Protein AF-A0A349Y694-F1 (afdb_monomer)

Secondary structure (DSSP, 8-state):
------------HHHHHHHHHH--S--EEEEEEE-TTS-EEEEEEEEE-HHHHHHH---S-TT-BHHHH-TT--HHHHHHHHHHHHH---EEEEEEEGGGTEEEEEEE---S---

Structure (mmCIF, N/CA/C/O backbone):
data_AF-A0A349Y694-F1
#
_entry.id   AF-A0A349Y694-F1
#
loop_
_atom_site.group_PDB
_atom_site.id
_atom_site.type_symbol
_atom_site.label_atom_id
_atom_site.label_alt_id
_atom_site.label_comp_id
_atom_site.label_asym_id
_atom_site.label_entity_id
_atom_site.label_seq_id
_atom_site.pdbx_PDB_ins_code
_atom_site.Cartn_x
_atom_site.Cartn_y
_atom_site.Cartn_z
_atom_site.occupancy
_atom_site.B_iso_or_equiv
_atom_site.auth_seq_id
_atom_site.auth_comp_id
_atom_site.auth_asym_id
_atom_site.auth_atom_id
_atom_site.pdbx_PDB_model_num
ATOM 1 N N . MET A 1 1 ? -12.912 15.537 39.999 1.00 42.16 1 MET A N 1
ATOM 2 C CA . MET A 1 1 ? -11.944 15.618 38.884 1.00 42.16 1 MET A CA 1
ATOM 3 C C . MET A 1 1 ? -12.618 14.972 37.687 1.00 42.16 1 MET A C 1
ATOM 5 O O . MET A 1 1 ? -12.649 13.754 37.577 1.00 42.16 1 MET A O 1
ATOM 9 N N . GLU A 1 2 ? -13.323 15.789 36.912 1.00 37.25 2 GLU A N 1
ATOM 10 C CA . GLU A 1 2 ? -14.215 15.365 35.832 1.00 37.25 2 GLU A CA 1
ATOM 11 C C . GLU A 1 2 ? -13.371 14.979 34.612 1.00 37.25 2 GLU A C 1
ATOM 13 O O . GLU A 1 2 ? -12.616 15.797 34.087 1.00 37.25 2 GLU A O 1
ATOM 18 N N . ARG A 1 3 ? -13.445 13.716 34.183 1.00 45.12 3 ARG A N 1
ATOM 19 C CA . ARG A 1 3 ? -12.910 13.305 32.884 1.00 45.12 3 ARG A CA 1
ATOM 20 C C . ARG A 1 3 ? -13.870 13.832 31.826 1.00 45.12 3 ARG A C 1
ATOM 22 O O . ARG A 1 3 ? -14.896 13.210 31.570 1.00 45.12 3 ARG A O 1
ATOM 29 N N . ALA A 1 4 ? -13.550 14.988 31.252 1.00 40.94 4 ALA A N 1
ATOM 30 C CA . ALA A 1 4 ? -14.238 15.488 30.073 1.00 40.94 4 ALA A CA 1
ATOM 31 C C . ALA A 1 4 ? -14.107 14.441 28.956 1.00 40.94 4 ALA A C 1
ATOM 33 O O . ALA A 1 4 ? -13.019 14.192 28.437 1.00 40.94 4 ALA A O 1
ATOM 34 N N . SER A 1 5 ? -15.223 13.787 28.641 1.00 48.62 5 SER A N 1
ATOM 35 C CA . SER A 1 5 ? -15.371 12.960 27.452 1.00 48.62 5 SER A CA 1
ATOM 36 C C . SER A 1 5 ? -15.333 13.891 26.245 1.00 48.62 5 SER A C 1
ATOM 38 O O . SER A 1 5 ? -16.281 14.637 26.000 1.00 48.62 5 SER A O 1
ATOM 40 N N . PHE A 1 6 ? -14.215 13.906 25.521 1.00 49.50 6 PHE A N 1
ATOM 41 C CA . PHE A 1 6 ? -14.140 14.574 24.230 1.00 49.50 6 PHE A CA 1
ATOM 42 C C . PHE A 1 6 ? -14.811 13.654 23.207 1.00 49.50 6 PHE A C 1
ATOM 44 O O . PHE A 1 6 ? -14.164 12.822 22.576 1.00 49.50 6 PHE A O 1
ATOM 51 N N . LEU A 1 7 ? -16.133 13.769 23.072 1.00 48.88 7 LEU A N 1
ATOM 52 C CA . LEU A 1 7 ? -16.818 13.313 21.868 1.00 48.88 7 LEU A CA 1
ATOM 53 C C . LEU A 1 7 ? -16.346 14.229 20.736 1.00 48.88 7 LEU A C 1
ATOM 55 O O . LEU A 1 7 ? -16.945 15.271 20.476 1.00 48.88 7 LEU A O 1
ATOM 59 N N . ALA A 1 8 ? -15.219 13.883 20.114 1.00 56.03 8 ALA A N 1
ATOM 60 C CA . ALA A 1 8 ? -14.819 14.505 18.866 1.00 56.03 8 ALA A CA 1
ATOM 61 C C . ALA A 1 8 ? -15.947 14.240 17.864 1.00 56.03 8 ALA A C 1
ATOM 63 O O . ALA A 1 8 ? -16.148 13.101 17.443 1.00 56.03 8 ALA A O 1
ATOM 64 N N . SER A 1 9 ? -16.699 15.281 17.498 1.00 64.31 9 SER A N 1
ATOM 65 C CA . SER A 1 9 ? -17.430 15.271 16.231 1.00 64.31 9 SER A CA 1
ATOM 66 C C . SER A 1 9 ? -16.453 14.803 15.162 1.00 64.31 9 SER A C 1
ATOM 68 O O . SER A 1 9 ? -15.312 15.275 15.165 1.00 64.31 9 SER A O 1
ATOM 70 N N . SER A 1 10 ? -16.875 13.898 14.274 1.00 65.56 10 SER A N 1
ATOM 71 C CA . SER A 1 10 ? -16.081 13.537 13.101 1.00 65.56 10 SER A CA 1
ATOM 72 C C . SER A 1 10 ? -15.580 14.840 12.470 1.00 65.56 10 SER A C 1
ATOM 74 O O . SER A 1 10 ? -16.407 15.708 12.169 1.00 65.56 10 SER A O 1
ATOM 76 N N . PRO A 1 11 ? -14.254 15.048 12.389 1.00 62.97 11 PRO A N 1
ATOM 77 C CA . PRO A 1 11 ? -13.721 16.283 11.846 1.00 62.97 11 PRO A CA 1
ATOM 78 C C . PRO A 1 11 ? -14.265 16.515 10.443 1.00 62.97 11 PRO A C 1
ATOM 80 O O . PRO A 1 11 ? -14.547 15.565 9.710 1.00 62.97 11 PRO A O 1
ATOM 83 N N . ASP A 1 12 ? -14.440 17.789 10.103 1.00 80.38 12 ASP A N 1
ATOM 84 C CA . ASP A 1 12 ? -14.944 18.213 8.802 1.00 80.38 12 ASP A CA 1
ATOM 85 C C . ASP A 1 12 ? -14.168 17.484 7.683 1.00 80.38 12 ASP A C 1
ATOM 87 O O . AS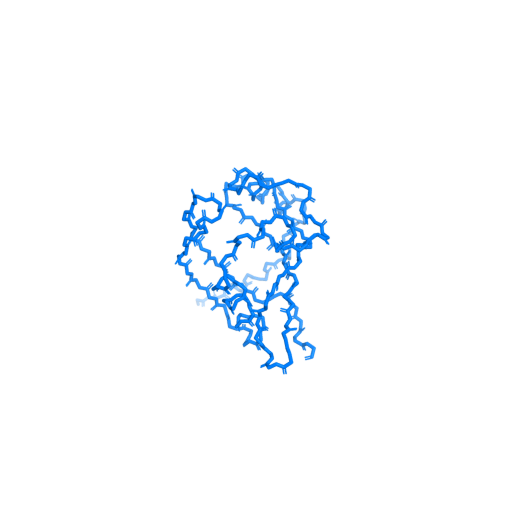P A 1 12 ? -12.933 17.565 7.653 1.00 80.38 12 ASP A O 1
ATOM 91 N N . PRO A 1 13 ? -14.842 16.763 6.765 1.00 81.88 13 PRO A N 1
ATOM 92 C CA . PRO A 1 13 ? -14.191 16.109 5.632 1.00 81.88 13 PRO A CA 1
ATOM 93 C C . PRO A 1 13 ? -13.250 17.034 4.844 1.00 81.88 13 PRO A C 1
ATOM 95 O O . PRO A 1 13 ? -12.227 16.578 4.327 1.00 81.88 13 PRO A O 1
ATOM 98 N N . ALA A 1 14 ? -13.546 18.339 4.782 1.00 82.75 14 ALA A N 1
ATOM 99 C CA . ALA A 1 14 ? -12.678 19.327 4.147 1.00 82.75 14 ALA A CA 1
ATOM 100 C C . ALA A 1 14 ? -11.364 19.548 4.921 1.00 82.75 14 ALA A C 1
ATOM 102 O O . ALA A 1 14 ? -10.295 19.685 4.314 1.00 82.75 14 ALA A O 1
ATOM 103 N N . LEU A 1 15 ? -11.416 19.535 6.257 1.00 84.62 15 LEU A N 1
ATOM 104 C CA . LEU A 1 15 ? -10.232 19.635 7.111 1.00 84.62 15 LEU A CA 1
ATOM 105 C C . LEU A 1 15 ? -9.342 18.399 6.951 1.00 84.62 15 LEU A C 1
ATOM 107 O O . LEU A 1 15 ? -8.136 18.543 6.757 1.00 84.62 15 LEU A O 1
ATOM 111 N N . TYR A 1 16 ? -9.928 17.198 6.972 1.00 79.88 16 TYR A N 1
ATOM 112 C CA . TYR A 1 16 ? -9.185 15.951 6.769 1.00 79.88 16 TYR A CA 1
ATOM 113 C C . TYR A 1 16 ? -8.457 15.920 5.431 1.00 79.88 16 TYR A C 1
ATOM 115 O O . TYR A 1 16 ? -7.260 15.635 5.388 1.00 79.88 16 TYR A O 1
ATOM 123 N N . ARG A 1 17 ? -9.158 16.281 4.351 1.00 77.44 17 ARG A N 1
ATOM 124 C CA . ARG A 1 17 ? -8.561 16.388 3.019 1.00 77.44 17 ARG A CA 1
ATOM 125 C C . ARG A 1 17 ? -7.380 17.358 3.013 1.00 77.44 17 ARG A C 1
ATOM 127 O O . ARG A 1 17 ? -6.294 16.991 2.583 1.00 77.44 17 ARG A O 1
ATOM 134 N N . THR A 1 18 ? -7.565 18.553 3.579 1.00 82.06 18 THR A N 1
ATOM 135 C CA . THR A 1 18 ? -6.508 19.576 3.655 1.00 82.06 18 THR A CA 1
ATOM 136 C C . THR A 1 18 ? -5.271 19.073 4.403 1.00 82.06 18 THR A C 1
ATOM 138 O O . THR A 1 18 ? -4.143 19.359 4.000 1.00 82.06 18 THR A O 1
ATOM 141 N N . VAL A 1 19 ? -5.455 18.332 5.500 1.00 83.44 19 VAL A N 1
ATOM 142 C CA . VAL A 1 19 ? -4.337 17.753 6.257 1.00 83.44 19 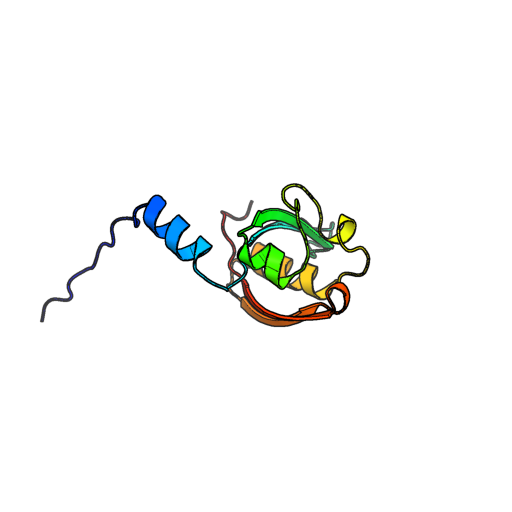VAL A CA 1
ATOM 143 C C . VAL A 1 19 ? -3.623 16.687 5.425 1.00 83.44 19 VAL A C 1
ATOM 145 O O . VAL A 1 19 ? -2.405 16.764 5.283 1.00 83.44 19 VAL A O 1
ATOM 148 N N . LEU A 1 20 ? -4.351 15.743 4.821 1.00 79.06 20 LEU A N 1
ATOM 149 C CA . LEU A 1 20 ? -3.767 14.675 3.998 1.00 79.06 20 LEU A CA 1
ATOM 150 C C . LEU A 1 20 ? -3.021 15.196 2.761 1.00 79.06 20 LEU A C 1
ATOM 152 O O . LEU A 1 20 ? -2.004 14.616 2.382 1.00 79.06 20 LEU A O 1
ATOM 156 N N . GLU A 1 21 ? -3.493 16.284 2.150 1.00 76.81 21 GLU A N 1
ATOM 157 C CA . GLU A 1 21 ? -2.832 16.943 1.013 1.00 76.81 21 GLU A CA 1
ATOM 158 C C . GLU A 1 21 ? -1.537 17.661 1.424 1.00 76.81 21 GLU A C 1
ATOM 160 O O . GLU A 1 21 ? -0.568 17.698 0.662 1.00 76.81 21 GLU A O 1
ATOM 165 N N . ARG A 1 22 ? -1.497 18.225 2.639 1.00 81.06 22 ARG A N 1
ATOM 166 C CA . ARG A 1 22 ? -0.326 18.947 3.166 1.00 81.06 22 ARG A CA 1
ATOM 167 C C . ARG A 1 22 ? 0.710 18.038 3.820 1.00 81.06 22 ARG A C 1
ATOM 169 O O . ARG A 1 22 ? 1.857 18.455 3.987 1.00 81.06 22 ARG A O 1
ATOM 176 N N . LEU A 1 23 ? 0.332 16.825 4.213 1.00 84.12 23 LEU A N 1
ATOM 177 C CA . LEU A 1 23 ? 1.266 15.844 4.748 1.00 84.12 23 LEU A CA 1
ATOM 178 C C . LEU A 1 23 ? 2.192 15.328 3.639 1.00 84.12 23 LEU A C 1
ATOM 180 O O . LEU A 1 23 ? 1.769 14.987 2.539 1.00 84.12 23 LEU A O 1
ATOM 184 N N . ASN A 1 24 ? 3.481 15.209 3.960 1.00 85.25 24 ASN A N 1
ATOM 185 C CA . ASN A 1 24 ? 4.457 14.550 3.083 1.00 85.25 24 ASN A CA 1
ATOM 186 C C . ASN A 1 24 ? 4.409 13.014 3.185 1.00 85.25 24 ASN A C 1
ATOM 188 O O . ASN A 1 24 ? 5.125 12.321 2.459 1.00 85.25 24 ASN A O 1
ATOM 192 N N . ALA A 1 25 ? 3.577 12.482 4.083 1.00 90.25 25 ALA A N 1
ATOM 193 C CA . ALA A 1 25 ? 3.343 11.054 4.215 1.00 90.25 25 ALA A CA 1
ATOM 194 C C . ALA A 1 25 ? 2.502 10.550 3.035 1.00 90.25 25 ALA A C 1
ATOM 196 O O . ALA A 1 25 ? 1.448 11.109 2.722 1.00 90.25 25 ALA A O 1
ATOM 197 N N . GLY A 1 26 ? 2.980 9.491 2.381 1.00 93.88 26 GLY A N 1
ATOM 198 C CA . GLY A 1 26 ? 2.191 8.802 1.368 1.00 93.88 26 GLY A CA 1
ATOM 199 C C . GLY A 1 26 ? 0.995 8.120 2.019 1.00 93.88 26 GLY A C 1
ATOM 200 O O . GLY A 1 26 ? 1.150 7.447 3.034 1.00 93.88 26 GLY A O 1
ATOM 201 N N . PHE A 1 27 ? -0.181 8.300 1.433 1.00 93.81 27 PHE A N 1
ATOM 202 C CA . PHE A 1 27 ? -1.415 7.655 1.857 1.00 93.81 27 PHE A CA 1
ATOM 203 C C . PHE A 1 27 ? -1.981 6.848 0.696 1.00 93.81 27 PHE A C 1
ATOM 205 O O . PHE A 1 27 ? -1.989 7.328 -0.441 1.00 93.81 27 PHE A O 1
ATOM 212 N N . CYS A 1 28 ? -2.465 5.644 0.992 1.00 95.62 28 CYS A N 1
ATOM 213 C CA . CYS A 1 28 ? -3.233 4.852 0.048 1.00 95.62 28 CYS A CA 1
ATOM 214 C C . CYS A 1 28 ? -4.253 3.960 0.758 1.00 95.62 28 CYS A C 1
ATOM 216 O O . CYS A 1 28 ? -4.029 3.526 1.887 1.00 95.62 28 CYS A O 1
ATOM 218 N N . ILE A 1 29 ? -5.350 3.673 0.063 1.00 96.31 29 ILE A N 1
ATOM 219 C CA . ILE A 1 29 ? -6.265 2.573 0.369 1.00 96.31 29 ILE A CA 1
ATOM 220 C C . ILE A 1 29 ? -6.047 1.521 -0.710 1.00 96.31 29 ILE A C 1
ATOM 222 O O . ILE A 1 29 ? -6.028 1.847 -1.901 1.00 96.31 29 ILE A O 1
ATOM 226 N N . ILE A 1 30 ? -5.877 0.269 -0.296 1.00 97.44 30 ILE A N 1
ATOM 227 C CA . ILE A 1 30 ? -5.667 -0.863 -1.193 1.00 97.44 30 ILE A CA 1
ATOM 228 C C . ILE A 1 30 ? -6.660 -1.979 -0.891 1.00 97.44 30 ILE A C 1
ATOM 230 O O . ILE A 1 30 ? -7.054 -2.190 0.252 1.00 97.44 30 ILE A O 1
ATOM 234 N N . GLU A 1 31 ? -7.024 -2.717 -1.928 1.00 97.12 31 GLU A N 1
ATOM 235 C CA . GLU A 1 31 ? -7.780 -3.958 -1.836 1.00 97.12 31 GLU A CA 1
ATOM 236 C C . GLU A 1 31 ? -6.815 -5.119 -2.075 1.00 97.12 31 GLU A C 1
ATOM 238 O O . GLU A 1 31 ? -6.208 -5.218 -3.148 1.00 97.12 31 GLU A O 1
ATOM 243 N N . VAL A 1 32 ? -6.629 -5.968 -1.064 1.00 97.31 32 VAL A N 1
ATOM 244 C CA . VAL A 1 32 ? -5.702 -7.101 -1.151 1.00 97.31 32 VAL A CA 1
ATOM 245 C C . VAL A 1 32 ? -6.324 -8.226 -1.972 1.00 97.31 32 VAL A C 1
ATOM 247 O O . VAL A 1 32 ? -7.486 -8.576 -1.791 1.00 97.31 32 VAL A O 1
ATOM 250 N N . ILE A 1 33 ? -5.527 -8.814 -2.861 1.00 97.94 33 ILE A N 1
ATOM 251 C CA . ILE A 1 33 ? -5.898 -9.984 -3.654 1.00 97.94 33 ILE A CA 1
ATOM 252 C C . ILE A 1 33 ? -5.245 -11.209 -3.014 1.00 97.94 33 ILE A C 1
ATOM 254 O O . ILE A 1 33 ? -4.025 -11.244 -2.830 1.00 97.94 33 ILE A O 1
ATOM 258 N N . PHE A 1 34 ? -6.060 -12.211 -2.693 1.00 97.44 34 PHE A N 1
ATOM 259 C CA . PHE A 1 34 ? -5.628 -13.450 -2.052 1.00 97.44 34 PHE A CA 1
ATOM 260 C C . PHE A 1 34 ? -5.598 -14.620 -3.036 1.00 97.44 34 PHE A C 1
ATOM 262 O O . PHE A 1 34 ? -6.377 -14.660 -3.989 1.00 97.44 34 PHE A O 1
ATOM 269 N N . ASP A 1 35 ? -4.704 -15.573 -2.789 1.00 97.62 35 ASP A N 1
ATOM 270 C CA . ASP A 1 35 ? -4.772 -16.905 -3.391 1.00 97.62 35 ASP A CA 1
ATOM 271 C C . ASP A 1 35 ? -5.705 -17.849 -2.606 1.00 97.62 35 ASP A C 1
ATOM 273 O O . ASP A 1 35 ? -6.263 -17.488 -1.567 1.00 97.62 35 ASP A O 1
ATOM 277 N N . ASP A 1 36 ? -5.842 -19.089 -3.084 1.00 96.94 36 ASP A N 1
ATOM 278 C CA . ASP A 1 36 ? -6.685 -20.123 -2.464 1.00 96.94 36 ASP A CA 1
ATOM 279 C C . ASP A 1 36 ? -6.219 -20.530 -1.051 1.00 96.94 36 ASP A C 1
ATOM 281 O O . ASP A 1 36 ? -6.994 -21.085 -0.271 1.00 96.94 36 ASP A O 1
ATOM 285 N N . ALA A 1 37 ? -4.959 -20.257 -0.695 1.00 96.06 37 ALA A N 1
ATOM 286 C CA . ALA A 1 37 ? -4.426 -20.479 0.649 1.00 96.06 37 ALA A CA 1
ATOM 287 C C . ALA A 1 37 ? -4.670 -19.275 1.584 1.00 96.06 37 ALA A C 1
ATOM 289 O O . ALA A 1 37 ? -4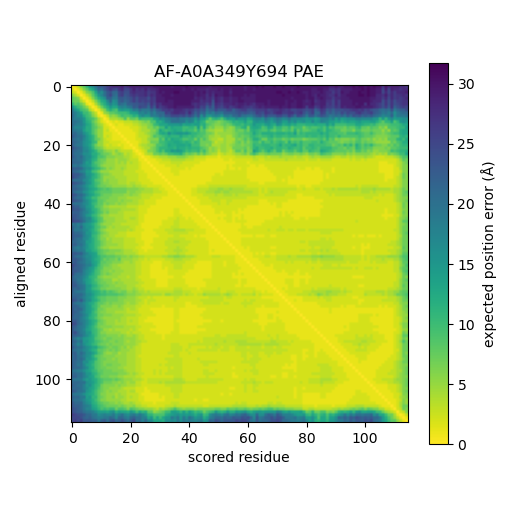.322 -19.314 2.772 1.00 96.06 37 ALA A O 1
ATOM 290 N N . GLY A 1 38 ? -5.275 -18.199 1.071 1.00 94.56 38 GLY A N 1
ATOM 291 C CA . GLY A 1 38 ? -5.501 -16.952 1.790 1.00 94.56 38 GLY A CA 1
ATOM 292 C C . GLY A 1 38 ? -4.220 -16.145 2.002 1.00 94.56 38 GLY A C 1
ATOM 293 O O . GLY A 1 38 ? -4.133 -15.382 2.968 1.00 94.56 38 GLY A O 1
ATOM 294 N N . VAL A 1 39 ? -3.202 -16.325 1.164 1.00 96.94 39 VAL A N 1
ATOM 295 C CA . VAL A 1 39 ? -1.979 -15.517 1.180 1.00 96.94 39 VAL A CA 1
ATOM 296 C C . VAL A 1 39 ? -2.171 -14.327 0.246 1.00 96.94 39 VAL A C 1
ATOM 298 O O . VAL A 1 39 ? -2.672 -14.476 -0.866 1.00 96.94 39 VAL A O 1
ATOM 301 N N . GLY A 1 40 ? -1.797 -13.126 0.699 1.00 97.81 40 GLY A N 1
ATOM 302 C CA . GLY A 1 40 ? -1.812 -11.937 -0.152 1.00 97.81 40 GLY A CA 1
ATOM 303 C C . GLY A 1 40 ? -0.796 -12.087 -1.285 1.00 97.81 40 GLY A C 1
ATOM 304 O O . GLY A 1 40 ? 0.398 -12.255 -1.022 1.00 97.81 40 GLY A O 1
ATOM 305 N N . VAL A 1 41 ? -1.266 -12.032 -2.530 1.00 98.31 41 VAL A N 1
ATOM 306 C CA . VAL A 1 41 ? -0.446 -12.235 -3.740 1.00 98.31 41 VAL A CA 1
ATOM 307 C C . VAL A 1 41 ? -0.343 -10.998 -4.624 1.00 98.31 41 VAL A C 1
ATOM 309 O O . VAL A 1 41 ? 0.526 -10.948 -5.489 1.00 98.31 41 VAL A O 1
ATOM 312 N N . ASP A 1 42 ? -1.208 -10.009 -4.413 1.00 98.56 42 ASP A N 1
ATOM 313 C CA . ASP A 1 42 ? -1.170 -8.700 -5.064 1.00 98.56 42 ASP A CA 1
ATOM 314 C C . ASP A 1 42 ? -2.104 -7.737 -4.309 1.00 98.56 42 ASP A C 1
ATOM 316 O O . ASP A 1 42 ? -2.786 -8.130 -3.358 1.00 98.56 42 ASP A O 1
ATOM 320 N N . TYR A 1 43 ? -2.187 -6.485 -4.744 1.00 98.06 43 TYR A N 1
ATOM 321 C CA . TYR A 1 43 ? -3.232 -5.565 -4.307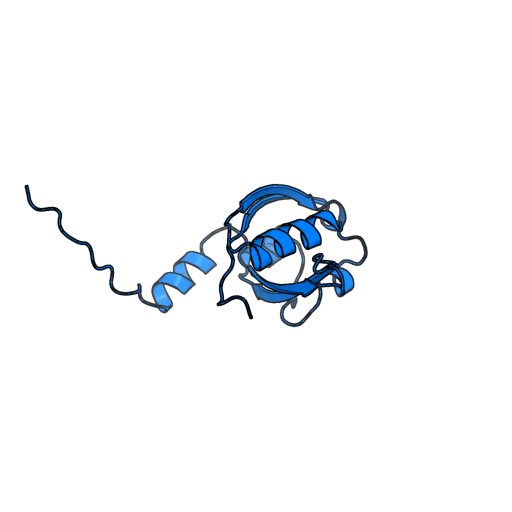 1.00 98.06 43 TYR A CA 1
ATOM 322 C C . TYR A 1 43 ? -3.563 -4.535 -5.385 1.00 98.06 43 TYR A C 1
ATOM 324 O O . TYR A 1 43 ? -2.755 -4.221 -6.263 1.00 98.06 43 TYR A O 1
ATOM 332 N N . ARG A 1 44 ? -4.775 -3.992 -5.305 1.00 98.44 44 ARG A N 1
ATOM 333 C CA . ARG A 1 44 ? -5.284 -2.944 -6.190 1.00 98.44 44 ARG A CA 1
ATOM 334 C C . ARG A 1 44 ? -5.414 -1.635 -5.428 1.00 98.44 44 ARG A C 1
ATOM 336 O O . ARG A 1 44 ? -5.981 -1.614 -4.342 1.00 98.44 44 ARG A O 1
ATOM 343 N N . PHE A 1 45 ? -4.931 -0.539 -6.006 1.00 98.06 45 PHE A N 1
ATOM 344 C CA . PHE A 1 45 ? -5.100 0.783 -5.402 1.00 98.06 45 PHE A CA 1
ATOM 345 C C . PHE A 1 45 ? -6.543 1.264 -5.557 1.00 98.06 45 PHE A C 1
ATOM 347 O O . PHE A 1 45 ? -7.075 1.289 -6.665 1.00 98.06 45 PHE A O 1
ATOM 354 N N . VAL A 1 46 ? -7.159 1.678 -4.457 1.00 96.62 46 VAL A N 1
ATOM 355 C CA . VAL A 1 46 ? -8.494 2.291 -4.428 1.00 96.62 46 VAL A CA 1
ATOM 356 C C . VAL A 1 46 ? -8.360 3.809 -4.425 1.00 96.62 46 VAL A C 1
ATOM 35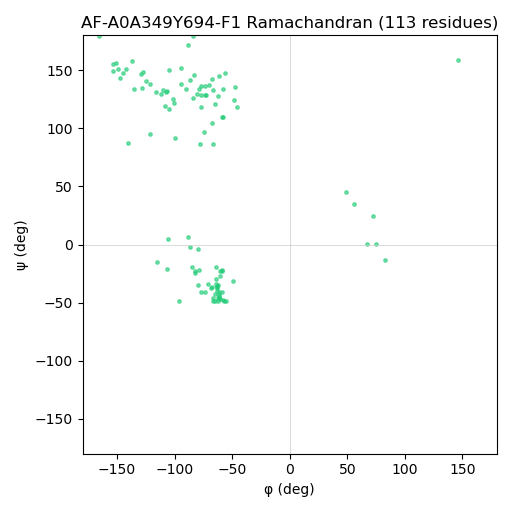8 O O . VAL A 1 46 ? -8.966 4.494 -5.245 1.00 96.62 46 VAL A O 1
ATOM 361 N N . GLU A 1 47 ? -7.508 4.327 -3.545 1.00 94.19 47 GLU A N 1
ATOM 362 C CA . GLU A 1 47 ? -7.272 5.758 -3.378 1.00 94.19 47 GLU A CA 1
ATOM 363 C C . GLU A 1 47 ? -5.807 6.004 -3.029 1.00 94.19 47 GLU A C 1
ATOM 365 O O . GLU A 1 47 ? -5.187 5.181 -2.357 1.00 94.19 47 GLU A O 1
ATOM 370 N N . VAL A 1 48 ? -5.257 7.134 -3.472 1.00 94.69 48 VAL A N 1
ATOM 371 C CA . VAL A 1 48 ? -3.930 7.613 -3.077 1.00 94.69 48 VAL A CA 1
ATOM 372 C C . VAL A 1 48 ? -3.941 9.130 -2.925 1.00 94.69 48 VAL A C 1
ATOM 374 O O . VAL A 1 48 ? -4.680 9.815 -3.632 1.00 94.69 48 VAL A O 1
ATOM 377 N N . ASN A 1 49 ? -3.090 9.671 -2.052 1.00 93.19 49 ASN A N 1
ATOM 378 C CA . ASN A 1 49 ? -2.815 11.110 -2.041 1.00 93.19 49 ASN A CA 1
ATOM 379 C C . ASN A 1 49 ? -1.663 11.481 -3.000 1.00 93.19 49 ASN A C 1
ATOM 381 O O . ASN A 1 49 ? -0.950 10.628 -3.535 1.00 93.19 49 ASN A O 1
ATOM 385 N N . GLU A 1 50 ? -1.429 12.780 -3.202 1.00 92.31 50 GLU A N 1
ATOM 386 C CA . GLU A 1 50 ? -0.323 13.241 -4.052 1.00 92.31 50 GLU A CA 1
ATOM 387 C C . GLU A 1 50 ? 1.059 12.865 -3.497 1.00 92.31 50 GLU A C 1
ATOM 389 O O . GLU A 1 50 ? 1.986 12.591 -4.263 1.00 92.31 50 GLU A O 1
ATOM 394 N N . ALA A 1 51 ? 1.219 12.836 -2.169 1.00 93.94 51 ALA A N 1
ATOM 395 C CA . ALA A 1 51 ? 2.487 12.479 -1.541 1.00 93.94 51 ALA A CA 1
ATOM 396 C C . ALA A 1 51 ? 2.897 11.036 -1.855 1.00 93.94 51 ALA A C 1
ATOM 398 O O . ALA A 1 51 ? 4.076 10.788 -2.092 1.00 93.94 51 ALA A O 1
ATOM 399 N N . PHE A 1 52 ? 1.944 10.100 -1.943 1.00 95.56 52 PHE A N 1
ATOM 400 C CA . PHE A 1 52 ? 2.204 8.737 -2.408 1.00 95.56 52 PHE A CA 1
ATOM 401 C C . PHE A 1 52 ? 2.864 8.749 -3.788 1.00 95.56 52 PHE A C 1
ATOM 403 O O . PHE A 1 52 ? 3.907 8.124 -3.983 1.00 95.56 52 PHE A O 1
ATOM 410 N N . SER A 1 53 ? 2.302 9.517 -4.722 1.00 95.19 53 SER A N 1
ATOM 411 C CA . SER A 1 53 ? 2.812 9.590 -6.094 1.00 95.19 53 SER A CA 1
ATOM 412 C C . SER A 1 53 ? 4.217 10.199 -6.132 1.00 95.19 53 SER A C 1
ATOM 414 O O . SER A 1 53 ? 5.113 9.668 -6.783 1.00 95.19 53 SER A O 1
ATOM 416 N N . ARG A 1 54 ? 4.461 11.263 -5.352 1.00 94.12 54 ARG A N 1
ATOM 417 C CA . ARG A 1 54 ? 5.803 11.862 -5.210 1.00 94.12 54 ARG A CA 1
ATOM 418 C C . ARG A 1 54 ? 6.823 10.900 -4.590 1.00 94.12 54 ARG A C 1
ATOM 420 O O . ARG A 1 54 ? 7.981 10.903 -4.993 1.00 94.12 54 ARG A O 1
ATOM 427 N N . ASN A 1 55 ? 6.404 10.091 -3.617 1.00 94.19 55 ASN A N 1
ATOM 428 C CA . ASN A 1 55 ? 7.285 9.202 -2.856 1.00 94.19 55 ASN A CA 1
ATOM 429 C C . ASN A 1 55 ? 7.583 7.875 -3.571 1.00 94.19 55 ASN A C 1
ATOM 431 O O . ASN A 1 55 ? 8.591 7.238 -3.266 1.00 94.19 55 ASN A O 1
ATOM 435 N N . THR A 1 56 ? 6.705 7.436 -4.474 1.00 96.06 56 THR A N 1
ATOM 436 C CA . THR A 1 56 ? 6.835 6.167 -5.215 1.00 96.06 56 THR A CA 1
ATOM 437 C C . THR A 1 56 ? 7.224 6.363 -6.677 1.00 96.06 56 THR A C 1
ATOM 439 O O . THR A 1 56 ? 7.728 5.435 -7.299 1.00 96.06 56 THR A O 1
ATOM 442 N N . GLY A 1 57 ? 6.987 7.553 -7.237 1.00 96.06 57 GLY A N 1
ATOM 443 C CA . GLY A 1 57 ? 7.118 7.819 -8.671 1.00 96.06 57 GLY A CA 1
ATOM 444 C C . GLY A 1 57 ? 5.974 7.243 -9.514 1.00 96.06 57 GLY A C 1
ATOM 445 O O . GLY A 1 57 ? 5.971 7.419 -10.731 1.00 96.06 57 GLY A O 1
ATOM 446 N N . LEU A 1 58 ? 4.996 6.577 -8.895 1.00 96.69 58 LEU A N 1
ATOM 447 C CA . LEU A 1 58 ? 3.839 6.016 -9.583 1.00 96.69 58 LEU A CA 1
ATOM 448 C C . LEU A 1 58 ? 2.733 7.071 -9.705 1.00 96.69 58 LEU A C 1
ATOM 450 O O . LEU A 1 58 ? 2.494 7.847 -8.785 1.00 96.69 58 LEU A O 1
ATOM 454 N N . SER A 1 59 ? 2.037 7.095 -10.840 1.00 93.75 59 SER A N 1
ATOM 455 C CA . SER A 1 59 ? 0.919 8.013 -11.098 1.00 93.75 59 SER A CA 1
ATOM 456 C C . SER A 1 59 ? -0.230 7.278 -11.784 1.00 93.75 59 SER A C 1
ATOM 458 O O . SER A 1 59 ? -0.025 6.224 -12.383 1.00 93.75 59 SER A O 1
ATOM 460 N N . ASN A 1 60 ? -1.449 7.819 -11.676 1.00 94.69 60 ASN A N 1
ATOM 461 C CA . ASN A 1 60 ? -2.673 7.213 -12.219 1.00 94.69 60 ASN A CA 1
ATOM 462 C C . ASN A 1 60 ? -2.923 5.773 -11.727 1.00 94.69 60 ASN A C 1
ATOM 464 O O . ASN A 1 60 ? -3.420 4.937 -12.475 1.00 94.69 60 ASN A O 1
ATOM 468 N N . VAL A 1 61 ? -2.561 5.471 -10.477 1.00 97.69 61 VAL A N 1
ATOM 469 C CA . VAL A 1 61 ? -2.533 4.092 -9.957 1.00 97.69 61 VAL A CA 1
ATOM 470 C C . VAL A 1 61 ? -3.900 3.531 -9.566 1.00 97.69 61 VAL A C 1
ATOM 472 O O . VAL A 1 61 ? -4.055 2.314 -9.519 1.00 97.69 61 VAL A O 1
ATOM 475 N N . CYS A 1 62 ? -4.893 4.381 -9.283 1.00 97.62 62 CYS A N 1
ATOM 476 C CA . CYS A 1 62 ? -6.208 3.928 -8.828 1.00 97.62 62 CYS A CA 1
ATOM 477 C C . CYS A 1 62 ? -6.859 2.978 -9.848 1.00 97.62 62 CYS A C 1
ATOM 479 O O . CYS A 1 62 ? -6.867 3.237 -11.050 1.00 97.62 62 CYS A O 1
ATOM 481 N N . GLY A 1 63 ? -7.396 1.862 -9.357 1.00 97.81 63 GLY A N 1
ATOM 482 C CA . GLY A 1 63 ? -7.955 0.769 -10.151 1.00 97.81 63 GLY A CA 1
ATOM 483 C C . GLY A 1 63 ? -6.923 -0.231 -10.685 1.00 97.81 63 GLY A C 1
ATOM 484 O O . GLY A 1 63 ? -7.312 -1.319 -11.109 1.00 97.81 63 GLY A O 1
ATOM 485 N N . GLN A 1 64 ? -5.627 0.085 -10.637 1.00 98.44 64 GLN A N 1
ATOM 486 C CA . GLN A 1 64 ? -4.564 -0.785 -11.137 1.00 98.44 64 GLN A CA 1
ATOM 487 C C . GLN A 1 64 ? -3.978 -1.666 -10.031 1.00 98.44 64 GLN A C 1
ATOM 489 O O . GLN A 1 64 ? -3.972 -1.307 -8.850 1.00 98.44 64 GLN A O 1
ATOM 494 N N . ARG A 1 65 ? -3.468 -2.833 -10.435 1.00 98.44 65 ARG A N 1
ATOM 495 C CA . ARG A 1 65 ? -2.734 -3.751 -9.561 1.00 98.44 65 ARG A CA 1
ATOM 496 C C . ARG A 1 65 ? -1.274 -3.344 -9.447 1.00 98.44 65 ARG A C 1
ATOM 498 O O . ARG A 1 65 ? -0.681 -2.913 -10.440 1.00 98.44 65 ARG A O 1
ATOM 505 N N . MET A 1 66 ? -0.669 -3.558 -8.283 1.00 98.38 66 MET A N 1
ATOM 506 C CA . MET A 1 66 ? 0.749 -3.263 -8.093 1.00 98.38 66 MET A CA 1
ATOM 507 C C . MET A 1 66 ? 1.630 -4.101 -9.021 1.00 98.38 66 MET A C 1
ATOM 509 O O . MET A 1 66 ? 2.541 -3.553 -9.632 1.00 98.38 66 MET A O 1
ATOM 513 N N . SER A 1 67 ? 1.315 -5.384 -9.218 1.00 97.75 67 SER A N 1
ATOM 514 C CA . SER A 1 67 ? 2.045 -6.241 -10.170 1.00 97.75 67 SER A CA 1
ATOM 515 C C . SER A 1 67 ? 1.984 -5.753 -11.627 1.00 97.75 67 SER A C 1
ATOM 517 O O . SER A 1 67 ? 2.896 -6.014 -12.407 1.00 97.75 67 SER A O 1
ATOM 519 N N . SER A 1 68 ? 0.926 -5.030 -12.012 1.00 97.69 68 SER A N 1
ATOM 520 C CA . SER A 1 68 ? 0.793 -4.459 -13.362 1.00 97.69 68 SER A CA 1
ATOM 521 C C . SER A 1 68 ? 1.601 -3.172 -13.520 1.00 97.69 68 SER A C 1
ATOM 523 O O . SER A 1 68 ? 2.150 -2.916 -14.587 1.00 97.69 68 SER A O 1
ATOM 525 N N . LEU A 1 69 ? 1.680 -2.373 -12.453 1.00 97.31 69 LEU A N 1
ATOM 526 C CA . LEU A 1 69 ? 2.431 -1.117 -12.413 1.00 97.31 69 LEU A CA 1
ATOM 527 C C . LEU A 1 69 ? 3.936 -1.351 -12.261 1.00 97.31 69 LEU A C 1
ATOM 529 O O . LEU A 1 69 ? 4.740 -0.669 -12.893 1.00 97.31 69 LEU A O 1
ATOM 533 N N . GLN A 1 70 ? 4.310 -2.310 -11.417 1.00 97.19 70 GLN A N 1
ATOM 534 C CA . GLN A 1 70 ? 5.687 -2.672 -11.133 1.00 97.19 70 GLN A CA 1
ATOM 535 C C . GLN A 1 70 ? 5.822 -4.203 -11.016 1.00 97.19 70 GLN A C 1
ATOM 537 O O . GLN A 1 70 ? 5.747 -4.750 -9.913 1.00 97.19 70 GLN A O 1
ATOM 542 N N . PRO A 1 71 ? 6.051 -4.914 -12.138 1.00 94.75 71 PRO A N 1
ATOM 543 C CA . PRO A 1 71 ? 6.122 -6.380 -12.168 1.00 94.75 71 PRO A CA 1
ATOM 544 C C . PRO A 1 71 ? 7.199 -7.000 -11.270 1.00 94.75 71 PRO A C 1
ATOM 546 O O . PRO A 1 71 ? 7.097 -8.167 -10.906 1.00 94.75 71 PRO A O 1
ATOM 549 N N . GLY A 1 72 ? 8.241 -6.237 -10.924 1.00 94.00 72 GLY A N 1
ATOM 550 C CA . GLY A 1 72 ? 9.320 -6.682 -10.040 1.00 94.00 72 GLY A CA 1
ATOM 551 C C . GLY A 1 72 ? 9.065 -6.451 -8.550 1.00 94.00 72 GLY A C 1
ATOM 552 O O . GLY A 1 72 ? 9.993 -6.631 -7.763 1.00 94.00 72 GLY A O 1
ATOM 553 N N . HIS A 1 73 ? 7.871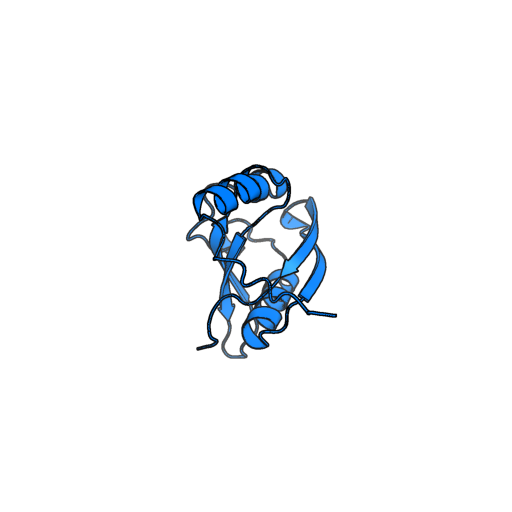 -5.996 -8.158 1.00 97.25 73 HIS A N 1
ATOM 554 C CA . HIS A 1 73 ? 7.591 -5.683 -6.762 1.00 97.25 73 HIS A CA 1
ATOM 555 C C . HIS A 1 73 ? 7.579 -6.936 -5.880 1.00 97.25 73 HIS A C 1
ATOM 557 O O . HIS A 1 73 ? 7.178 -8.026 -6.286 1.00 97.25 73 HIS A O 1
ATOM 563 N N . GLU A 1 74 ? 8.091 -6.787 -4.666 1.00 97.69 74 GLU A N 1
ATOM 564 C CA . GLU A 1 74 ? 8.461 -7.898 -3.808 1.00 97.69 74 GLU A CA 1
ATOM 565 C C . GLU A 1 74 ? 7.235 -8.505 -3.126 1.00 97.69 74 GLU A C 1
ATOM 567 O O . GLU A 1 74 ? 6.432 -7.799 -2.518 1.00 97.69 74 GLU A O 1
ATOM 572 N N . SER A 1 75 ? 7.132 -9.838 -3.138 1.00 97.31 75 SER A N 1
ATOM 573 C CA . SER A 1 75 ? 5.987 -10.551 -2.556 1.00 97.31 75 SER A CA 1
ATOM 574 C C . SER A 1 75 ? 5.768 -10.287 -1.066 1.00 97.31 75 SER A C 1
ATOM 576 O O . SER A 1 75 ? 4.664 -10.485 -0.566 1.00 97.31 75 SER A O 1
ATOM 578 N N . ASP A 1 76 ? 6.806 -9.853 -0.350 1.00 98.00 76 ASP A N 1
ATOM 579 C CA . ASP A 1 76 ? 6.727 -9.540 1.078 1.00 98.00 76 ASP A CA 1
ATOM 580 C C . ASP A 1 76 ? 5.773 -8.368 1.356 1.00 98.00 76 ASP A C 1
ATOM 582 O O . ASP A 1 76 ? 5.096 -8.370 2.387 1.00 98.00 76 ASP A O 1
ATOM 586 N N . TRP A 1 77 ? 5.629 -7.430 0.410 1.00 98.44 77 TRP A N 1
ATOM 587 C CA . TRP A 1 77 ? 4.631 -6.361 0.477 1.00 98.44 77 TRP A CA 1
ATOM 588 C C . TRP A 1 77 ? 3.212 -6.927 0.422 1.00 98.44 77 TRP A C 1
ATOM 590 O O . TRP A 1 77 ? 2.386 -6.620 1.283 1.00 98.44 77 TRP A O 1
ATOM 600 N N . TYR A 1 78 ? 2.943 -7.815 -0.540 1.00 98.31 78 TYR A N 1
ATOM 601 C CA . TYR A 1 78 ? 1.635 -8.457 -0.705 1.00 98.31 78 TYR A CA 1
ATOM 602 C C . TYR A 1 78 ? 1.250 -9.279 0.525 1.00 98.31 78 TYR A C 1
ATOM 604 O O . TYR A 1 78 ? 0.143 -9.141 1.047 1.00 98.31 78 TYR A O 1
ATOM 612 N N . ARG A 1 79 ? 2.191 -10.084 1.034 1.00 98.25 79 ARG A N 1
ATOM 613 C CA . ARG A 1 79 ? 1.988 -10.903 2.236 1.00 98.25 79 ARG A CA 1
ATOM 614 C C . ARG A 1 79 ? 1.719 -10.041 3.461 1.00 98.25 79 ARG A C 1
ATOM 616 O O . ARG A 1 79 ? 0.763 -10.309 4.179 1.00 98.25 79 ARG A O 1
ATOM 623 N N . THR A 1 80 ? 2.509 -8.987 3.663 1.00 98.25 80 THR A N 1
ATOM 624 C CA . THR A 1 80 ? 2.368 -8.090 4.819 1.00 98.25 80 THR A CA 1
ATOM 625 C C . THR A 1 80 ? 1.000 -7.413 4.840 1.00 98.25 80 THR A C 1
ATOM 627 O O . THR A 1 80 ? 0.330 -7.424 5.872 1.00 98.25 80 THR A O 1
ATOM 630 N N . TYR A 1 81 ? 0.542 -6.870 3.709 1.00 98.00 81 TYR A N 1
ATOM 631 C CA . TYR A 1 81 ? -0.792 -6.273 3.641 1.00 98.00 81 TYR A CA 1
ATOM 632 C C . TYR A 1 81 ? -1.908 -7.316 3.772 1.00 98.00 81 TYR A C 1
ATOM 634 O O . TYR A 1 81 ? -2.911 -7.051 4.433 1.00 98.00 81 TYR A O 1
ATOM 642 N N . GLY A 1 82 ? -1.722 -8.518 3.219 1.00 97.31 82 GLY A N 1
ATOM 643 C CA . GLY A 1 82 ? -2.669 -9.621 3.385 1.00 97.31 82 GLY A CA 1
ATOM 644 C C . GLY A 1 82 ? -2.823 -10.088 4.831 1.00 97.31 82 GLY A C 1
ATOM 645 O O . GLY A 1 82 ? -3.944 -10.333 5.271 1.00 97.31 82 GLY A O 1
ATOM 646 N N . GLU A 1 83 ? -1.735 -10.155 5.598 1.00 96.88 83 GLU A N 1
ATOM 647 C CA . GLU A 1 83 ? -1.778 -10.456 7.034 1.00 96.88 83 GLU A CA 1
ATOM 648 C C . GLU A 1 83 ? -2.574 -9.401 7.811 1.00 96.88 83 GLU A C 1
ATOM 650 O O . GLU A 1 83 ? -3.410 -9.759 8.644 1.00 96.88 83 GLU A O 1
ATOM 655 N N . VAL A 1 84 ? -2.363 -8.112 7.522 1.00 97.50 84 VAL A N 1
ATOM 656 C CA . VAL A 1 84 ? -3.110 -7.007 8.152 1.00 97.50 84 VAL A CA 1
ATOM 657 C C . VAL A 1 84 ? -4.598 -7.098 7.819 1.00 97.50 84 VAL A C 1
ATOM 659 O O . VAL A 1 84 ? -5.430 -7.062 8.723 1.00 97.50 84 VAL A O 1
ATOM 662 N N . ALA A 1 85 ? -4.939 -7.276 6.541 1.00 95.62 85 ALA A N 1
ATOM 663 C CA . ALA A 1 85 ? -6.326 -7.380 6.096 1.00 95.62 85 ALA A CA 1
ATOM 664 C C . ALA A 1 85 ? -7.051 -8.583 6.726 1.00 95.62 85 ALA A C 1
ATOM 666 O O . ALA A 1 85 ? -8.170 -8.435 7.210 1.00 95.62 85 ALA A O 1
ATOM 667 N N . ARG A 1 86 ? -6.403 -9.756 6.796 1.00 94.06 86 ARG A N 1
ATOM 668 C CA . ARG A 1 86 ? -7.004 -10.973 7.375 1.00 94.06 86 ARG A CA 1
ATOM 669 C C . ARG A 1 86 ? -7.115 -10.948 8.892 1.00 94.06 86 ARG A C 1
ATOM 671 O O . ARG A 1 86 ? -8.082 -11.459 9.442 1.00 94.06 86 ARG A O 1
ATOM 678 N N . SER A 1 87 ? -6.089 -10.450 9.575 1.00 94.62 87 SER A N 1
ATOM 679 C CA . SER A 1 87 ? -6.057 -10.460 11.041 1.00 94.62 87 SER A CA 1
ATOM 680 C C . SER A 1 87 ? -6.840 -9.303 11.659 1.00 94.62 87 SER A C 1
ATOM 682 O O . SER A 1 87 ? -7.196 -9.374 12.834 1.00 94.62 87 SER A O 1
ATOM 684 N N . GLY A 1 88 ? -7.045 -8.217 10.906 1.00 94.19 88 GLY A N 1
ATOM 685 C CA . GLY A 1 88 ? -7.541 -6.943 11.425 1.00 94.19 88 GLY A CA 1
ATOM 686 C C . GLY A 1 88 ? -6.553 -6.235 12.361 1.00 94.19 88 GLY A C 1
ATOM 687 O O . GLY A 1 88 ? -6.856 -5.157 12.872 1.00 94.19 88 GLY A O 1
ATOM 688 N N . GLN A 1 89 ? -5.372 -6.814 12.606 1.00 95.25 89 GLN A N 1
ATOM 689 C CA . GLN A 1 89 ? -4.366 -6.236 13.486 1.00 95.25 89 GLN A CA 1
ATOM 690 C C . GLN A 1 89 ? -3.524 -5.226 12.714 1.00 95.25 89 GLN A C 1
ATOM 692 O O . GLN A 1 89 ? -2.943 -5.535 11.673 1.00 95.25 89 GLN A O 1
ATOM 697 N N . ALA A 1 90 ? -3.446 -4.012 13.254 1.00 96.50 90 ALA A N 1
ATOM 698 C CA . ALA A 1 90 ? -2.572 -2.979 12.726 1.00 96.50 90 ALA A CA 1
ATOM 699 C C . ALA A 1 90 ? -1.105 -3.418 12.801 1.00 96.50 90 ALA A C 1
ATOM 701 O O . ALA A 1 90 ? -0.685 -4.064 13.766 1.00 96.50 90 ALA A O 1
ATOM 702 N N . ARG A 1 91 ? -0.309 -3.022 11.808 1.00 97.81 91 ARG A N 1
ATOM 703 C CA . ARG A 1 91 ? 1.122 -3.319 11.766 1.00 97.81 91 ARG A CA 1
ATOM 704 C C . ARG A 1 91 ? 1.917 -2.086 11.371 1.00 97.81 91 ARG A C 1
ATOM 706 O O . ARG A 1 91 ? 1.596 -1.418 10.393 1.00 97.81 91 ARG A O 1
ATOM 713 N N . GLN A 1 92 ? 2.988 -1.835 12.113 1.00 98.12 92 GLN A N 1
ATOM 714 C CA . GLN A 1 92 ? 4.026 -0.877 11.751 1.00 98.12 92 GLN A CA 1
ATOM 715 C C . GLN A 1 92 ? 5.267 -1.648 11.314 1.00 98.12 92 GLN A C 1
ATOM 717 O O . GLN A 1 92 ? 5.667 -2.612 11.973 1.00 98.12 92 GLN A O 1
ATOM 722 N N . PHE A 1 93 ? 5.848 -1.268 10.185 1.00 97.81 93 PHE A N 1
ATOM 723 C CA . PHE A 1 93 ? 7.019 -1.943 9.644 1.00 97.81 93 PHE A CA 1
ATOM 724 C C . PHE A 1 93 ? 7.854 -1.009 8.774 1.00 97.81 93 PHE A C 1
ATOM 726 O O . PHE A 1 93 ? 7.353 -0.049 8.192 1.00 97.81 93 PHE A O 1
ATOM 733 N N . GLU A 1 94 ? 9.136 -1.337 8.661 1.00 98.31 94 GLU A N 1
ATOM 734 C CA . GLU A 1 94 ? 10.040 -0.736 7.690 1.00 98.31 94 GLU A CA 1
ATOM 735 C C . GLU A 1 94 ? 10.430 -1.788 6.662 1.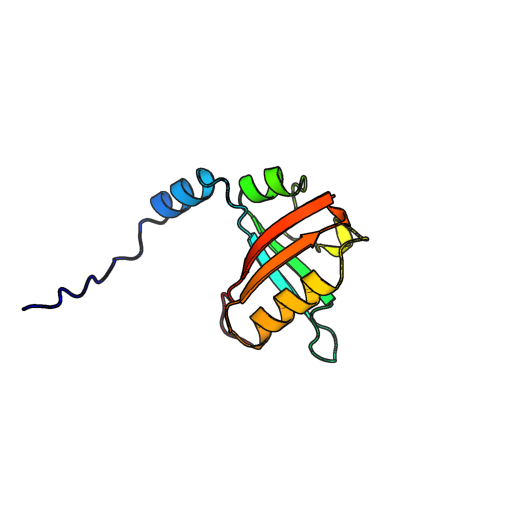00 98.31 94 GLU A C 1
ATOM 737 O O . GLU A 1 94 ? 10.810 -2.905 7.020 1.00 98.31 94 GLU A O 1
ATOM 742 N N . MET A 1 95 ? 10.299 -1.450 5.382 1.00 97.75 95 MET A N 1
ATOM 743 C CA . MET A 1 95 ? 10.588 -2.379 4.297 1.00 97.75 95 MET A CA 1
ATOM 744 C C . MET A 1 95 ? 11.128 -1.643 3.075 1.00 97.75 95 MET A C 1
ATOM 746 O O . MET A 1 95 ? 10.707 -0.533 2.737 1.00 97.75 95 MET A O 1
ATOM 750 N N . GLU A 1 96 ? 12.069 -2.288 2.399 1.00 97.75 96 GLU A N 1
ATOM 751 C CA . GLU A 1 96 ? 12.555 -1.857 1.100 1.00 97.75 96 GLU A CA 1
ATOM 752 C C . GLU A 1 96 ? 11.587 -2.297 -0.002 1.00 97.75 96 GLU A C 1
ATOM 754 O O . GLU A 1 96 ? 11.240 -3.473 -0.116 1.00 97.75 96 GLU A O 1
ATOM 759 N N . ALA A 1 97 ? 11.190 -1.363 -0.860 1.00 97.12 97 ALA A N 1
ATOM 760 C CA . ALA A 1 97 ? 10.680 -1.691 -2.182 1.00 97.12 97 ALA A CA 1
ATOM 761 C C . ALA A 1 97 ? 11.834 -1.483 -3.164 1.00 97.12 97 ALA A C 1
ATOM 763 O O . ALA A 1 97 ? 12.053 -0.370 -3.655 1.00 97.12 97 A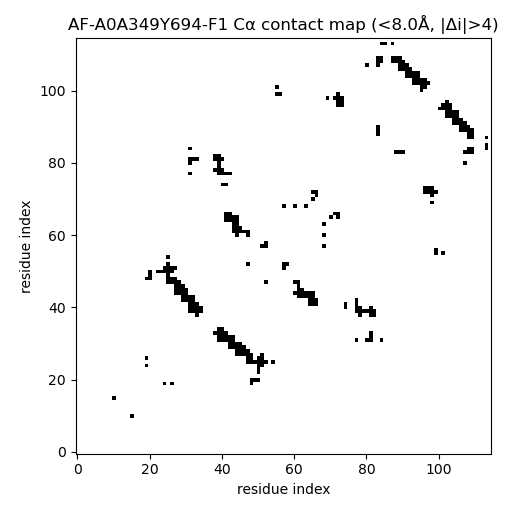LA A O 1
ATOM 764 N N . ARG A 1 98 ? 12.609 -2.537 -3.442 1.00 97.25 98 ARG A N 1
ATOM 765 C CA . ARG A 1 98 ? 13.768 -2.453 -4.351 1.00 97.25 98 ARG A CA 1
ATOM 766 C C . ARG A 1 98 ? 13.308 -2.102 -5.753 1.00 97.25 98 ARG A C 1
ATOM 768 O O . ARG A 1 98 ? 13.954 -1.301 -6.421 1.00 97.25 98 ARG A O 1
ATOM 775 N N . ALA A 1 99 ? 12.145 -2.605 -6.157 1.00 96.19 99 ALA A N 1
ATOM 776 C CA . ALA A 1 99 ? 11.517 -2.239 -7.420 1.00 96.19 99 ALA A CA 1
ATOM 777 C C . ALA A 1 99 ? 11.195 -0.731 -7.533 1.00 96.19 99 ALA A C 1
ATOM 779 O O . ALA A 1 99 ? 11.089 -0.208 -8.638 1.00 96.19 99 ALA A O 1
ATOM 780 N N . LEU A 1 100 ? 11.069 -0.014 -6.411 1.00 96.19 100 LEU A N 1
ATOM 781 C CA . LEU A 1 100 ? 10.903 1.446 -6.368 1.00 96.19 100 LEU A CA 1
ATOM 782 C C . LEU A 1 100 ? 12.177 2.177 -5.909 1.00 96.19 100 LEU A C 1
ATOM 784 O O . LEU A 1 100 ? 12.163 3.395 -5.740 1.00 96.19 100 LEU A O 1
ATOM 788 N N . ASN A 1 101 ? 13.277 1.442 -5.711 1.00 96.00 101 ASN A N 1
ATOM 789 C CA . ASN A 1 101 ? 14.564 1.936 -5.228 1.00 96.00 101 ASN A CA 1
ATOM 790 C C . ASN A 1 101 ? 14.441 2.812 -3.965 1.00 96.00 101 ASN A C 1
ATOM 792 O O . ASN A 1 101 ? 15.006 3.909 -3.890 1.00 96.00 101 ASN A O 1
ATOM 796 N N . ARG A 1 102 ? 13.637 2.366 -2.987 1.00 96.25 102 ARG A N 1
ATOM 797 C CA . ARG A 1 102 ? 13.346 3.155 -1.784 1.00 96.25 102 ARG A CA 1
ATOM 798 C C . ARG A 1 102 ? 12.988 2.299 -0.569 1.00 96.25 102 ARG A C 1
ATOM 800 O O . ARG A 1 102 ? 12.364 1.250 -0.690 1.00 96.25 102 ARG A O 1
ATOM 807 N N . TRP A 1 103 ? 13.335 2.811 0.610 1.00 97.69 103 TRP A N 1
ATOM 808 C CA . TRP A 1 103 ? 12.866 2.320 1.905 1.00 97.69 103 TRP A CA 1
ATOM 809 C C . TRP A 1 103 ? 11.651 3.113 2.381 1.00 97.69 103 TRP A C 1
ATOM 811 O O . TRP A 1 103 ? 11.628 4.344 2.278 1.00 97.69 103 TRP A O 1
ATOM 821 N N . TYR A 1 104 ? 10.667 2.412 2.937 1.00 97.31 104 TYR A N 1
ATOM 822 C CA . TYR A 1 104 ? 9.473 3.016 3.515 1.00 97.31 104 TYR A CA 1
ATOM 823 C C 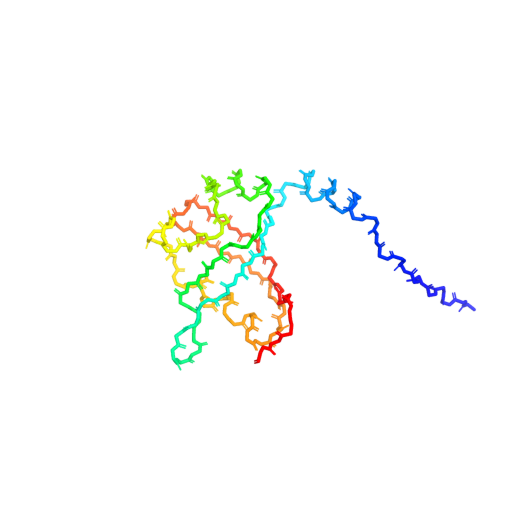. TYR A 1 104 ? 9.291 2.564 4.959 1.00 97.31 104 TYR A C 1
ATOM 825 O O . TYR A 1 104 ? 9.488 1.395 5.279 1.00 97.31 104 TYR A O 1
ATOM 833 N N . SER A 1 105 ? 8.858 3.502 5.798 1.00 97.56 105 SER A N 1
ATOM 834 C CA . SER A 1 105 ? 8.259 3.229 7.101 1.00 97.56 105 SER A CA 1
ATOM 835 C C . SER A 1 105 ? 6.747 3.353 6.933 1.00 97.56 105 SER A C 1
ATOM 837 O O . SER A 1 105 ? 6.268 4.375 6.433 1.00 97.56 105 SER A O 1
ATOM 839 N N . VAL A 1 106 ? 6.018 2.284 7.242 1.00 97.94 106 VAL A N 1
ATOM 840 C CA . VAL A 1 106 ? 4.594 2.128 6.931 1.00 97.94 106 VAL A CA 1
ATOM 841 C C . VAL A 1 106 ? 3.831 1.742 8.185 1.00 97.94 106 VAL A C 1
ATOM 843 O O . VAL A 1 106 ? 4.222 0.831 8.913 1.00 97.94 106 VAL A O 1
ATOM 846 N N . GLU A 1 107 ? 2.700 2.406 8.388 1.00 97.62 107 GLU A N 1
ATOM 847 C CA . GLU A 1 107 ? 1.645 1.975 9.295 1.00 97.62 107 GLU A CA 1
ATOM 848 C C . GLU A 1 107 ? 0.460 1.496 8.456 1.00 97.62 107 GLU A C 1
ATOM 850 O O . GLU A 1 107 ? -0.088 2.246 7.647 1.00 97.62 107 GLU A O 1
ATOM 855 N N . ALA A 1 108 ? 0.101 0.226 8.617 1.00 97.75 108 ALA A N 1
ATOM 856 C CA . ALA A 1 108 ? -0.989 -0.415 7.903 1.00 97.75 108 ALA A CA 1
ATOM 857 C C . ALA A 1 108 ? -2.080 -0.829 8.889 1.00 97.75 108 ALA A C 1
ATOM 859 O O . ALA A 1 108 ? -1.815 -1.480 9.901 1.00 97.75 108 ALA A O 1
ATOM 860 N N . VAL A 1 109 ? -3.316 -0.473 8.560 1.00 96.50 109 VAL A N 1
ATOM 861 C CA . VAL A 1 109 ? -4.525 -0.821 9.308 1.00 96.50 109 VAL A CA 1
ATOM 862 C C . VAL A 1 109 ? -5.534 -1.423 8.338 1.00 96.50 109 VAL A C 1
ATOM 864 O O . VAL A 1 109 ? -5.583 -1.026 7.174 1.00 96.50 109 VAL A O 1
ATOM 867 N N . SER A 1 110 ? -6.343 -2.372 8.807 1.00 95.19 110 SER A N 1
ATOM 868 C CA . SER A 1 110 ? -7.493 -2.833 8.030 1.00 95.19 110 SER A CA 1
ATOM 869 C C . SER A 1 110 ? -8.614 -1.796 8.129 1.00 95.19 110 SER A C 1
ATOM 871 O O . SER A 1 110 ? -8.952 -1.356 9.230 1.00 95.19 110 SER A O 1
ATOM 873 N N . VAL A 1 111 ? -9.162 -1.378 6.987 1.00 86.19 111 VAL A N 1
ATOM 874 C CA . VAL A 1 111 ? -10.279 -0.428 6.901 1.00 86.19 111 VAL A CA 1
ATOM 875 C C . VAL A 1 111 ? -11.437 -1.090 6.159 1.00 86.19 111 VAL A C 1
ATOM 877 O O . VAL A 1 111 ? -11.476 -1.130 4.937 1.00 86.19 111 VAL A O 1
ATOM 880 N N . GLY A 1 112 ? -12.360 -1.670 6.919 1.00 74.06 112 GLY A N 1
ATOM 881 C CA . GLY A 1 112 ? -13.485 -2.446 6.399 1.00 74.06 112 GLY A CA 1
ATOM 882 C C . GLY A 1 112 ? -13.837 -3.588 7.346 1.00 74.06 112 GLY A C 1
ATOM 883 O O . GLY A 1 112 ? -13.019 -3.978 8.182 1.00 74.06 112 GLY A O 1
ATOM 884 N N . GLU A 1 113 ? -15.062 -4.097 7.248 1.00 59.56 113 GLU A N 1
ATOM 885 C CA . GLU A 1 113 ? -15.402 -5.366 7.893 1.00 59.56 113 GLU A CA 1
ATOM 886 C C . GLU A 1 113 ? -14.754 -6.502 7.080 1.00 59.56 113 GLU A C 1
ATOM 888 O O . GLU A 1 113 ? -14.762 -6.429 5.849 1.00 59.56 113 GLU A O 1
ATOM 893 N N . PRO A 1 114 ? -14.137 -7.509 7.726 1.00 55.81 114 PRO A N 1
ATOM 894 C CA . PRO A 1 114 ? -13.734 -8.715 7.019 1.00 55.81 114 PRO A CA 1
ATOM 895 C C . PRO A 1 114 ? -14.992 -9.395 6.469 1.00 55.81 114 PRO A C 1
ATOM 897 O O . PRO A 1 114 ? -15.932 -9.609 7.236 1.00 55.81 114 PRO A O 1
ATOM 900 N N . ASP A 1 115 ? -14.999 -9.709 5.172 1.00 52.50 115 ASP A N 1
ATOM 901 C CA . ASP A 1 115 ? -16.032 -10.561 4.563 1.00 52.50 115 ASP A CA 1
ATOM 902 C C . ASP A 1 115 ? -16.069 -11.960 5.212 1.00 52.50 115 ASP A C 1
ATOM 904 O O . ASP A 1 115 ? -14.982 -12.521 5.509 1.00 52.50 115 ASP A O 1
#

Nearest PDB structures (foldseek):
  5akp-assembly1_A  TM=5.255E-01  e=1.092E-02  Xanthomonas campestris pv. campestris str. 8004
  5uyr-assembly1_A  TM=4.838E-01  e=3.833E-02  Xanthomonas campestris pv. campestris str. 8004
  3a0s-assembly1_A  TM=6.318E-01  e=2.223E-01  Thermotoga maritima
  3mxq-assembly1_D  TM=4.720E-01  e=3.043E-01  Vibrio cholerae O1 biovar El Tor str. N16961
  2g3a-assembly1_A-2  TM=3.363E-01  e=7.965E+00  Agrobacterium fabrum str. C58

Radius of gyration: 16.27 Å; Cα contacts (8 Å, |Δi|>4): 170; chains: 1; bounding box: 32×40×52 Å

Mean predicted aligned error: 6.73 Å

Foldseek 3Di:
DDPPDPPPDPPDPVVVLVVQQPDLDKDWDWDFDADPVLAGQKIATQDIHVSNCVQQVDPPRHRHIPCVRQVPWDSVVRRVQSCQQVVQDWDWDWDDRVSSPDIDTDIDGHDDDRD

Solvent-accessible surface area (backbone atoms only — not comparable to full-atom values): 6991 Å² total; per-residue (Å²): 137,83,82,78,79,79,78,72,68,82,72,55,69,68,57,54,51,55,51,55,69,69,37,79,59,60,42,72,44,70,48,70,37,63,50,98,86,67,46,21,74,36,37,28,31,67,43,70,42,68,30,27,28,72,76,57,74,51,72,89,49,59,78,38,40,48,57,77,78,39,73,69,55,61,64,67,60,24,35,54,54,23,50,22,52,74,67,57,47,66,46,75,51,73,49,73,38,69,71,62,74,43,76,45,81,46,81,47,67,50,87,73,81,81,130

Sequence (115 aa):
MERASFLASSPDPALYRTVLERLNAGFCIIEVIFDDAGVGVDYRFVEVNEAFSRNTGLSNVCGQRMSSLQPGHESDWYRTYGEVARSGQARQFEMEARALNRWYSVEAVSVGEPD

pLDDT: mean 89.15, std 15.14, range [37.25, 98.56]